Protein AF-R4LSQ3-F1 (afdb_monomer_lite)

Sequence (123 aa):
MQKLAVETLAAIGRMTVAATELEHLLAWIGADRAGGDAAALFAVPGEPLRAARASVDFAPPGHRELMRAYVEASATQLAQAQTALRAMWQENGRRDPTIFDEIAGRLVGCTDRLHELLRSALH

Secondary structure (DSSP, 8-state):
-PPPPHHHHHHHHHHHHHHHHHHHHHHHHHHTTTTT-HHHHHTSTTHHHHHHHHHGGGS-TTTHHHHHHHHHHHHHHHHHHHHHHHHTTSTT----HHHHHHHHHHHHHHHHHHHHHHHHTT-

Radius of gyration: 15.89 Å; chains: 1; bounding box: 39×24×45 Å

pLDDT: mean 92.23, std 8.47, range [54.75, 98.62]

Structure (mmCIF, N/CA/C/O backbone):
data_AF-R4LSQ3-F1
#
_entry.id   AF-R4LSQ3-F1
#
loop_
_atom_site.group_PDB
_atom_site.id
_atom_site.type_symbol
_atom_site.label_atom_id
_atom_site.label_alt_id
_atom_site.label_comp_id
_atom_site.label_asym_id
_atom_site.label_entity_id
_atom_site.label_seq_id
_atom_site.pdbx_PDB_ins_code
_atom_site.Cartn_x
_atom_site.Cartn_y
_atom_site.Cartn_z
_atom_site.occupancy
_atom_site.B_iso_or_equiv
_atom_site.auth_seq_id
_atom_site.auth_comp_id
_atom_site.auth_asym_id
_atom_site.auth_atom_id
_atom_site.pdbx_PDB_model_num
ATOM 1 N N . MET A 1 1 ? -18.852 -8.401 21.176 1.00 54.75 1 MET A N 1
ATOM 2 C CA . MET A 1 1 ? -18.391 -7.576 20.038 1.00 54.75 1 MET A CA 1
ATOM 3 C C . MET A 1 1 ? -18.145 -6.168 20.563 1.00 54.75 1 MET A C 1
ATOM 5 O O . MET A 1 1 ? -19.088 -5.550 21.039 1.00 54.75 1 MET A O 1
ATOM 9 N N . GLN A 1 2 ? -16.892 -5.716 20.615 1.00 67.44 2 GLN A N 1
ATOM 10 C CA . GLN A 1 2 ? -16.537 -4.411 21.188 1.00 67.44 2 GLN A CA 1
ATOM 11 C C . GLN A 1 2 ? -16.774 -3.315 20.138 1.00 67.44 2 GLN A C 1
ATOM 13 O O . GLN A 1 2 ? -16.357 -3.470 18.991 1.00 67.44 2 GLN A O 1
ATOM 18 N N . LYS A 1 3 ? -17.480 -2.238 20.497 1.00 79.81 3 LYS A N 1
ATOM 19 C CA . LYS A 1 3 ? -17.787 -1.138 19.572 1.00 79.81 3 LYS A CA 1
ATOM 20 C C . LYS A 1 3 ? -16.573 -0.213 19.459 1.00 79.81 3 LYS A C 1
ATOM 22 O O . LYS A 1 3 ? -16.085 0.269 20.478 1.00 79.81 3 LYS A O 1
ATOM 27 N N . LEU A 1 4 ? -16.093 0.021 18.238 1.00 84.81 4 LEU A N 1
ATOM 28 C CA . LEU A 1 4 ? -15.035 0.997 17.964 1.00 84.81 4 LEU A CA 1
ATOM 29 C C . LEU A 1 4 ? -15.610 2.419 17.960 1.00 84.81 4 LEU A C 1
ATOM 31 O O . LEU A 1 4 ? -16.772 2.622 17.595 1.00 84.81 4 LEU A O 1
ATOM 35 N N . ALA A 1 5 ? -14.788 3.391 18.355 1.00 91.06 5 ALA A N 1
ATOM 36 C CA 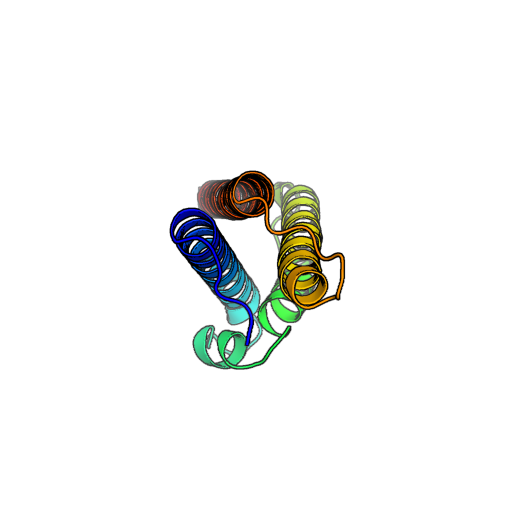. ALA A 1 5 ? -15.104 4.804 18.189 1.00 91.06 5 ALA A CA 1
ATOM 37 C C . ALA A 1 5 ? -15.205 5.150 16.692 1.00 91.06 5 ALA A C 1
ATOM 39 O O . ALA A 1 5 ? -14.545 4.525 15.853 1.00 91.06 5 ALA A O 1
ATOM 40 N N . VAL A 1 6 ? -16.044 6.130 16.353 1.00 94.50 6 VAL A N 1
ATOM 41 C CA . VAL A 1 6 ? -16.290 6.531 14.956 1.00 94.50 6 VAL A CA 1
ATOM 42 C C . VAL A 1 6 ? -15.002 7.045 14.313 1.00 94.50 6 VAL A C 1
ATOM 44 O O . VAL A 1 6 ? -14.707 6.736 13.162 1.00 94.50 6 VAL A O 1
ATOM 47 N N . GLU A 1 7 ? -14.195 7.760 15.085 1.00 95.31 7 GLU A N 1
ATOM 48 C CA . GLU A 1 7 ? -12.911 8.324 14.693 1.00 95.31 7 GLU A CA 1
ATOM 49 C C . GLU A 1 7 ? -11.910 7.218 14.347 1.00 95.31 7 GLU A C 1
ATOM 51 O O . GLU A 1 7 ? -11.258 7.276 13.305 1.00 95.31 7 GLU A O 1
ATOM 56 N N . THR A 1 8 ? -11.844 6.166 15.171 1.00 94.25 8 THR A N 1
ATOM 57 C CA . THR A 1 8 ? -11.005 4.987 14.914 1.00 94.25 8 THR A CA 1
ATOM 58 C C . THR A 1 8 ? -11.433 4.278 13.632 1.00 94.25 8 THR A C 1
ATOM 60 O O . THR A 1 8 ? -10.586 3.929 12.814 1.00 94.25 8 THR A O 1
ATOM 63 N N . LEU A 1 9 ? -12.741 4.093 13.418 1.00 94.69 9 LEU A N 1
ATOM 64 C CA . LEU A 1 9 ? -13.261 3.489 12.186 1.00 94.69 9 LEU A CA 1
ATOM 65 C C . LEU A 1 9 ? -12.907 4.322 10.949 1.00 94.69 9 LEU A C 1
ATOM 67 O O . LEU A 1 9 ? -12.477 3.766 9.940 1.00 94.69 9 LEU A O 1
ATOM 71 N N . ALA A 1 10 ? -13.045 5.646 11.030 1.00 97.38 10 ALA A N 1
ATOM 72 C CA . ALA A 1 10 ? -12.696 6.544 9.936 1.00 97.38 10 ALA A CA 1
ATOM 73 C C . ALA A 1 10 ? -11.191 6.505 9.612 1.00 97.38 10 ALA A C 1
ATOM 75 O O . ALA A 1 10 ? -10.821 6.461 8.438 1.00 97.38 10 ALA A O 1
ATOM 76 N N . ALA A 1 11 ? -10.330 6.473 10.634 1.00 97.50 11 ALA A N 1
ATOM 77 C CA . ALA A 1 11 ? -8.880 6.376 10.464 1.00 97.50 11 ALA A CA 1
ATOM 78 C C . ALA A 1 11 ? -8.460 5.036 9.830 1.00 97.50 11 ALA A C 1
ATOM 80 O O . ALA A 1 11 ? -7.658 5.011 8.897 1.00 97.50 11 ALA A O 1
ATOM 81 N N . ILE A 1 12 ? -9.074 3.922 10.250 1.00 96.62 12 ILE A N 1
ATOM 82 C CA . ILE A 1 12 ? -8.881 2.609 9.610 1.00 96.62 12 ILE A CA 1
ATOM 83 C C . ILE A 1 12 ? -9.314 2.647 8.141 1.00 96.62 12 ILE A C 1
ATOM 85 O O . ILE A 1 12 ? -8.609 2.114 7.283 1.00 96.62 12 ILE A O 1
ATOM 89 N N . GLY A 1 13 ? -10.446 3.290 7.838 1.00 97.81 13 GLY A N 1
ATOM 90 C CA . GLY A 1 13 ? -10.928 3.470 6.468 1.00 97.81 13 GLY A CA 1
ATOM 91 C C . GLY A 1 13 ? -9.909 4.195 5.586 1.00 97.81 13 GLY A C 1
ATOM 92 O O . GLY A 1 13 ? -9.534 3.674 4.538 1.00 97.81 13 GLY A O 1
ATOM 93 N N . ARG A 1 14 ? -9.391 5.343 6.042 1.00 98.38 14 ARG A N 1
ATOM 94 C CA . ARG A 1 14 ? -8.346 6.100 5.327 1.00 98.38 14 ARG A CA 1
ATOM 95 C C . ARG A 1 14 ? -7.076 5.281 5.110 1.00 98.38 14 ARG A C 1
ATOM 97 O O . ARG A 1 14 ? -6.570 5.234 3.994 1.00 98.38 14 ARG A O 1
ATOM 104 N N . MET A 1 15 ? -6.593 4.597 6.148 1.00 98.44 15 MET A N 1
ATOM 105 C CA . MET A 1 15 ? -5.420 3.723 6.045 1.00 98.44 15 MET A CA 1
ATOM 106 C C . MET A 1 15 ? -5.635 2.599 5.024 1.00 98.44 15 MET A C 1
ATOM 108 O O . MET A 1 15 ? -4.734 2.293 4.249 1.00 98.44 15 MET A O 1
ATOM 112 N N . THR A 1 16 ? -6.827 1.998 5.002 1.00 98.00 16 THR A N 1
ATOM 113 C CA . THR A 1 16 ? -7.166 0.909 4.072 1.00 98.00 16 THR A CA 1
ATOM 114 C C . THR A 1 16 ? -7.195 1.398 2.626 1.00 98.00 16 THR A C 1
ATOM 116 O O . THR A 1 16 ? -6.661 0.723 1.748 1.00 98.00 16 THR A O 1
ATOM 119 N N . VAL A 1 17 ? -7.765 2.582 2.376 1.00 98.44 17 VAL A N 1
ATOM 120 C CA . VAL A 1 17 ? -7.751 3.215 1.047 1.00 98.44 17 VAL A CA 1
ATOM 121 C C . VAL A 1 17 ? -6.316 3.505 0.608 1.00 98.44 17 VAL A C 1
ATOM 123 O O . VAL A 1 17 ? -5.919 3.057 -0.461 1.00 98.44 17 VAL A O 1
ATOM 126 N N . ALA A 1 18 ? -5.504 4.137 1.460 1.00 98.62 18 ALA A N 1
ATOM 127 C CA . ALA A 1 18 ? -4.106 4.437 1.140 1.00 98.62 18 ALA A CA 1
ATOM 128 C C . ALA A 1 18 ? -3.269 3.171 0.868 1.00 98.62 18 ALA A C 1
ATOM 130 O O . ALA A 1 18 ? -2.427 3.156 -0.027 1.00 98.62 18 ALA A O 1
ATOM 131 N N . ALA A 1 19 ? -3.501 2.089 1.621 1.00 98.38 19 ALA A N 1
ATOM 132 C CA . ALA A 1 19 ? -2.848 0.803 1.376 1.00 98.38 19 ALA A CA 1
ATOM 133 C C . ALA A 1 19 ? -3.266 0.210 0.024 1.00 98.38 19 ALA A C 1
ATOM 135 O O . ALA A 1 19 ? -2.418 -0.263 -0.725 1.00 98.38 19 ALA A O 1
ATOM 136 N N . THR A 1 20 ? -4.559 0.293 -0.298 1.00 97.88 20 THR A N 1
ATOM 137 C CA . THR A 1 20 ? -5.130 -0.203 -1.556 1.00 97.88 20 THR A CA 1
ATOM 138 C C . THR A 1 20 ? -4.571 0.544 -2.765 1.00 97.88 20 THR A C 1
ATOM 140 O O . THR A 1 20 ? -4.174 -0.082 -3.745 1.00 97.88 20 THR A O 1
ATOM 143 N N . GLU A 1 21 ? -4.498 1.873 -2.696 1.00 98.06 21 GLU A N 1
ATOM 144 C CA . GLU A 1 21 ? -3.907 2.709 -3.747 1.00 98.06 21 GLU A CA 1
ATOM 145 C C . GLU A 1 21 ? -2.434 2.354 -3.979 1.00 98.06 21 GLU A C 1
ATOM 147 O O . GLU A 1 21 ? -2.009 2.175 -5.123 1.00 98.06 21 GLU A O 1
ATOM 152 N N . LEU A 1 22 ? -1.670 2.168 -2.897 1.00 98.44 22 LEU A N 1
ATOM 153 C CA . LEU A 1 22 ? -0.271 1.762 -2.978 1.00 98.44 22 LEU A CA 1
ATOM 154 C C . LEU A 1 22 ? -0.108 0.362 -3.589 1.00 98.44 22 LEU A C 1
ATOM 156 O O . LEU A 1 22 ? 0.733 0.171 -4.467 1.00 98.44 22 LEU A O 1
ATOM 160 N N . GLU A 1 23 ? -0.907 -0.620 -3.164 1.00 98.06 23 GLU A N 1
ATOM 161 C CA . GLU A 1 23 ? -0.898 -1.966 -3.751 1.00 98.06 23 GLU A CA 1
ATOM 162 C C . GLU A 1 23 ? -1.275 -1.938 -5.236 1.00 98.06 23 GLU A C 1
ATOM 164 O O . GLU A 1 23 ? -0.652 -2.633 -6.038 1.00 98.06 23 GLU A O 1
ATOM 169 N N . HIS A 1 24 ? -2.234 -1.101 -5.633 1.00 97.06 24 HIS A N 1
ATOM 170 C CA . HIS A 1 24 ? -2.604 -0.938 -7.035 1.00 97.06 24 HIS A CA 1
ATOM 171 C C . HIS A 1 24 ? -1.458 -0.352 -7.873 1.00 97.06 24 HIS A C 1
ATOM 173 O O . HIS A 1 24 ? -1.170 -0.853 -8.961 1.00 97.06 24 HIS A O 1
ATOM 179 N N . LEU A 1 25 ? -0.749 0.656 -7.359 1.00 97.12 25 LEU A N 1
ATOM 180 C CA . LEU A 1 25 ? 0.428 1.215 -8.028 1.00 97.12 25 LEU A CA 1
ATOM 181 C C . LEU A 1 25 ? 1.557 0.182 -8.167 1.00 97.12 25 LEU A C 1
ATOM 183 O O . LEU A 1 25 ? 2.169 0.068 -9.228 1.00 97.12 25 LEU A O 1
ATOM 187 N N . LEU A 1 26 ? 1.817 -0.613 -7.125 1.00 97.25 26 LEU A N 1
ATOM 188 C CA . LEU A 1 26 ? 2.798 -1.702 -7.188 1.00 97.25 26 LEU A CA 1
ATOM 189 C C . LEU A 1 26 ? 2.412 -2.751 -8.243 1.00 97.25 26 LEU A C 1
ATOM 191 O O . LEU A 1 26 ? 3.281 -3.245 -8.962 1.00 97.25 26 LEU A O 1
ATOM 195 N N . ALA A 1 27 ? 1.119 -3.051 -8.389 1.00 96.88 27 ALA A N 1
ATOM 196 C CA . ALA A 1 27 ? 0.638 -3.957 -9.426 1.00 96.88 27 ALA A CA 1
ATOM 197 C C . ALA A 1 27 ? 0.938 -3.407 -10.826 1.00 96.88 27 ALA A C 1
ATOM 199 O O . ALA A 1 27 ? 1.454 -4.143 -11.661 1.00 96.88 27 ALA A O 1
ATOM 200 N N . TRP A 1 28 ? 0.707 -2.112 -11.061 1.00 95.25 28 TRP A N 1
ATOM 201 C CA . TRP A 1 28 ? 1.069 -1.445 -12.316 1.00 95.25 28 TRP A CA 1
ATOM 202 C C . TRP A 1 28 ? 2.566 -1.496 -12.610 1.00 95.25 28 TRP A C 1
ATOM 204 O O . TRP A 1 28 ? 2.958 -1.840 -13.720 1.00 95.25 28 TRP A O 1
ATOM 214 N N . ILE A 1 29 ? 3.406 -1.238 -11.607 1.00 93.94 29 ILE A N 1
ATOM 215 C CA . ILE A 1 29 ? 4.865 -1.364 -11.736 1.00 93.94 29 ILE A CA 1
ATOM 216 C C . ILE A 1 29 ? 5.268 -2.796 -12.140 1.00 93.94 29 ILE A C 1
ATOM 218 O O . ILE A 1 29 ? 6.215 -3.003 -12.901 1.00 93.94 29 ILE A O 1
ATOM 222 N N . GLY A 1 30 ? 4.566 -3.802 -11.619 1.00 92.44 30 GLY A N 1
ATOM 223 C CA . GLY A 1 30 ? 4.773 -5.212 -11.946 1.00 92.44 30 GLY A CA 1
ATOM 224 C C . GLY A 1 30 ? 4.174 -5.666 -13.285 1.00 92.44 30 GLY A C 1
ATOM 225 O O . GLY A 1 30 ? 4.596 -6.691 -13.826 1.00 92.44 30 GLY A O 1
ATOM 226 N N . ALA A 1 31 ? 3.191 -4.934 -13.817 1.00 90.31 31 ALA A N 1
ATOM 227 C CA . ALA A 1 31 ? 2.303 -5.399 -14.881 1.00 90.31 31 ALA A CA 1
ATOM 228 C C . ALA A 1 31 ? 3.016 -5.623 -16.214 1.00 90.31 31 ALA A C 1
ATOM 230 O O . ALA A 1 31 ? 2.750 -6.629 -16.870 1.00 90.31 31 ALA A O 1
ATOM 231 N N . ASP A 1 32 ? 3.975 -4.769 -16.580 1.00 78.62 32 ASP A N 1
ATOM 232 C CA . ASP A 1 32 ? 4.744 -4.898 -17.829 1.00 78.62 32 ASP A CA 1
ATOM 233 C C . ASP A 1 32 ? 5.402 -6.281 -17.977 1.00 78.62 32 ASP A C 1
ATOM 235 O O . ASP A 1 32 ? 5.596 -6.791 -19.082 1.00 78.62 32 ASP A O 1
ATOM 239 N N . ARG A 1 33 ? 5.711 -6.939 -16.853 1.00 69.25 33 ARG A N 1
ATOM 240 C CA . ARG A 1 33 ? 6.297 -8.285 -16.805 1.00 69.25 33 ARG A CA 1
ATOM 241 C C . ARG A 1 33 ? 5.265 -9.410 -16.722 1.00 69.25 33 ARG A C 1
ATOM 243 O O . ARG A 1 33 ? 5.606 -10.550 -17.028 1.00 69.25 33 ARG A O 1
ATOM 250 N N . ALA A 1 34 ? 4.029 -9.103 -16.342 1.00 64.94 34 ALA A N 1
ATOM 251 C CA . ALA A 1 34 ? 2.917 -10.042 -16.200 1.00 64.94 34 ALA A CA 1
ATOM 252 C C . ALA A 1 34 ? 1.967 -10.031 -17.412 1.00 64.94 34 ALA A C 1
ATOM 254 O O . ALA A 1 34 ? 0.781 -10.317 -17.284 1.00 64.94 34 ALA A O 1
ATOM 255 N N . GLY A 1 35 ? 2.472 -9.672 -18.596 1.00 71.12 35 GLY A N 1
ATOM 256 C CA . GLY A 1 35 ? 1.647 -9.564 -19.802 1.00 71.12 35 GLY A CA 1
ATOM 257 C C . GLY A 1 35 ? 0.763 -8.313 -19.839 1.00 71.12 35 GLY A C 1
ATOM 258 O O . GLY A 1 35 ? -0.193 -8.278 -20.605 1.00 71.12 35 GLY A O 1
ATOM 259 N N . GLY A 1 36 ? 1.079 -7.299 -19.029 1.00 78.75 36 GLY A N 1
ATOM 260 C CA . GLY A 1 36 ? 0.377 -6.016 -18.982 1.00 78.75 36 GLY A CA 1
ATOM 261 C C . GLY A 1 36 ? -0.881 -6.002 -18.112 1.00 78.75 36 GLY A C 1
ATOM 262 O O . GLY A 1 36 ? -1.570 -4.987 -18.077 1.00 78.75 36 GLY A O 1
ATOM 263 N N . ASP A 1 37 ? -1.197 -7.089 -17.401 1.00 89.94 37 ASP A N 1
ATOM 264 C CA . ASP A 1 37 ? -2.424 -7.182 -16.605 1.00 89.94 37 ASP A CA 1
ATOM 265 C C . ASP A 1 37 ? -2.193 -6.820 -15.128 1.00 89.94 37 ASP A C 1
ATOM 267 O O . ASP A 1 37 ? -1.996 -7.673 -14.257 1.00 89.94 37 ASP A O 1
ATOM 271 N N . ALA A 1 38 ? -2.234 -5.518 -14.834 1.00 92.31 38 ALA A N 1
ATOM 272 C CA . ALA A 1 38 ? -2.152 -5.008 -13.466 1.00 92.31 38 ALA A CA 1
ATOM 273 C C . ALA A 1 38 ? -3.329 -5.476 -12.589 1.00 92.31 38 ALA A C 1
ATOM 275 O O . ALA A 1 38 ? -3.170 -5.642 -11.379 1.00 92.31 38 ALA A O 1
ATOM 276 N N . ALA A 1 39 ? -4.509 -5.703 -13.174 1.00 93.12 39 ALA A N 1
ATOM 277 C CA . ALA A 1 39 ? -5.696 -6.107 -12.426 1.00 93.12 39 ALA A CA 1
ATOM 278 C C . ALA A 1 39 ? -5.571 -7.551 -11.924 1.00 93.12 39 ALA A C 1
ATOM 280 O O . ALA A 1 39 ? -5.889 -7.823 -10.764 1.00 93.12 39 ALA A O 1
ATOM 281 N N . ALA A 1 40 ? -5.046 -8.457 -12.755 1.00 93.75 40 ALA A N 1
ATOM 282 C CA . ALA A 1 40 ? -4.763 -9.832 -12.353 1.00 93.75 40 ALA A CA 1
ATOM 283 C C . ALA A 1 40 ? -3.740 -9.902 -11.211 1.00 93.75 40 ALA A C 1
ATOM 285 O O . ALA A 1 40 ? -3.931 -10.674 -10.272 1.00 93.75 40 ALA A O 1
ATOM 286 N N . LEU A 1 41 ? -2.691 -9.071 -11.252 1.00 94.19 41 LEU A N 1
ATOM 287 C CA . LEU A 1 41 ? -1.727 -8.973 -10.152 1.00 94.19 41 LEU A CA 1
ATOM 288 C C . LEU A 1 41 ? -2.384 -8.430 -8.878 1.00 94.19 41 LEU A C 1
ATOM 290 O O . LEU A 1 41 ? -2.212 -9.001 -7.806 1.00 94.19 41 LEU A O 1
ATOM 294 N N . PHE A 1 42 ? -3.164 -7.352 -8.990 1.00 95.38 42 PHE A N 1
ATOM 295 C CA . PHE A 1 42 ? -3.844 -6.726 -7.854 1.00 95.38 42 PHE A CA 1
ATOM 296 C C . PHE A 1 42 ? -4.847 -7.657 -7.156 1.00 95.38 42 PHE A C 1
ATOM 298 O O . PHE A 1 42 ? -5.010 -7.593 -5.940 1.00 95.38 42 PHE A O 1
ATOM 305 N N . ALA A 1 43 ? -5.486 -8.562 -7.900 1.00 94.56 43 ALA A N 1
ATOM 306 C CA . ALA A 1 43 ? -6.442 -9.519 -7.349 1.00 94.56 43 ALA A CA 1
ATOM 307 C C . ALA A 1 43 ? -5.807 -10.594 -6.443 1.00 94.56 43 ALA A C 1
ATOM 309 O O . ALA A 1 43 ? -6.529 -11.265 -5.700 1.00 94.56 43 ALA A O 1
ATOM 310 N N . VAL A 1 44 ? -4.483 -10.783 -6.492 1.00 95.44 44 VAL A N 1
ATOM 311 C CA . VAL A 1 44 ? -3.784 -11.820 -5.724 1.00 95.44 44 VAL A CA 1
ATOM 312 C C . VAL A 1 44 ? -3.050 -11.189 -4.532 1.00 95.44 44 VAL A C 1
ATOM 314 O O . VAL A 1 44 ? -2.146 -10.375 -4.720 1.00 95.44 44 VAL A O 1
ATOM 317 N N . PRO A 1 45 ? -3.367 -11.571 -3.281 1.00 92.81 45 PRO A N 1
ATOM 318 C CA . PRO A 1 45 ? -2.703 -11.009 -2.107 1.00 92.81 45 PRO A CA 1
ATOM 319 C C . PRO A 1 45 ? -1.173 -11.142 -2.154 1.00 92.81 45 PRO A C 1
ATOM 321 O O . PRO A 1 45 ? -0.639 -12.235 -2.334 1.00 92.81 45 PRO A O 1
ATOM 324 N N . GLY A 1 46 ? -0.462 -10.028 -1.956 1.00 93.56 46 GLY A N 1
ATOM 325 C CA . GLY A 1 46 ? 1.008 -9.968 -1.937 1.00 93.56 46 GLY A CA 1
ATOM 326 C C . GLY A 1 46 ? 1.689 -10.016 -3.311 1.00 93.56 46 GLY A C 1
ATOM 327 O O . GLY A 1 46 ? 2.881 -9.710 -3.414 1.00 93.56 46 GLY A O 1
ATOM 328 N N . GLU A 1 47 ? 0.947 -10.336 -4.368 1.00 95.94 47 GLU A N 1
ATOM 329 C CA . GLU A 1 47 ? 1.454 -10.399 -5.736 1.00 95.94 47 GLU A CA 1
ATOM 330 C C . GLU A 1 47 ? 1.894 -9.034 -6.291 1.00 95.94 47 GLU A C 1
ATOM 332 O O . GLU A 1 47 ? 2.978 -8.985 -6.878 1.00 95.94 47 GLU A O 1
ATOM 337 N N . PRO A 1 48 ? 1.187 -7.909 -6.043 1.00 96.81 48 PRO A N 1
ATOM 338 C CA . PRO A 1 48 ? 1.628 -6.592 -6.504 1.00 96.81 48 PRO A CA 1
ATOM 339 C C . PRO A 1 48 ? 3.045 -6.245 -6.058 1.00 96.81 48 PRO A C 1
ATOM 341 O O . PRO A 1 48 ? 3.883 -5.833 -6.855 1.00 96.81 48 PRO A O 1
ATOM 344 N N . LEU A 1 49 ? 3.346 -6.479 -4.780 1.00 96.62 49 LEU A N 1
ATOM 345 C CA . LEU A 1 49 ? 4.660 -6.199 -4.217 1.00 96.62 49 LEU A CA 1
ATOM 346 C C . LEU A 1 49 ? 5.732 -7.139 -4.782 1.00 96.62 49 LEU A C 1
ATOM 348 O O . LEU A 1 49 ? 6.852 -6.708 -5.062 1.00 96.62 49 LEU A O 1
ATOM 352 N N . ARG A 1 50 ? 5.408 -8.427 -4.952 1.00 96.00 50 ARG A N 1
ATOM 353 C CA . ARG A 1 50 ? 6.324 -9.406 -5.550 1.00 96.00 50 ARG A CA 1
ATOM 354 C C . ARG A 1 50 ? 6.674 -9.023 -6.988 1.00 96.00 50 ARG A C 1
ATOM 356 O O . ARG A 1 50 ? 7.851 -9.046 -7.349 1.00 96.00 50 ARG A O 1
ATOM 363 N N . ALA A 1 51 ? 5.672 -8.659 -7.782 1.00 95.62 51 ALA A N 1
ATOM 364 C CA . ALA A 1 51 ? 5.849 -8.240 -9.163 1.00 95.62 51 ALA A CA 1
ATOM 365 C C . ALA A 1 51 ? 6.638 -6.923 -9.247 1.00 95.62 51 ALA A C 1
ATOM 367 O O . ALA A 1 51 ? 7.618 -6.853 -9.986 1.00 95.62 51 ALA A O 1
ATOM 368 N N . ALA A 1 52 ? 6.312 -5.929 -8.414 1.00 95.88 52 ALA A N 1
ATOM 369 C CA . ALA A 1 52 ? 7.043 -4.664 -8.361 1.00 95.88 52 ALA A CA 1
ATOM 370 C C . ALA A 1 52 ? 8.535 -4.850 -8.041 1.00 95.88 52 ALA A C 1
ATOM 372 O O . ALA A 1 52 ? 9.386 -4.244 -8.689 1.00 95.88 52 ALA A O 1
ATOM 373 N N . ARG A 1 53 ? 8.870 -5.728 -7.084 1.00 96.38 53 ARG A N 1
ATOM 374 C CA . ARG A 1 53 ? 10.264 -6.083 -6.760 1.00 96.38 53 ARG A CA 1
ATOM 375 C C . ARG A 1 53 ? 11.006 -6.668 -7.956 1.00 96.38 53 ARG A C 1
ATOM 377 O O . ARG A 1 53 ? 12.153 -6.303 -8.189 1.00 96.38 53 ARG A O 1
ATOM 384 N N . ALA A 1 54 ? 10.356 -7.550 -8.713 1.00 94.12 54 ALA A N 1
ATOM 385 C CA . ALA A 1 54 ? 10.947 -8.144 -9.908 1.00 94.12 54 ALA A CA 1
ATOM 386 C C . ALA A 1 54 ? 11.171 -7.109 -11.027 1.00 94.12 54 ALA A C 1
ATOM 388 O O . ALA A 1 54 ? 12.117 -7.245 -11.799 1.00 94.12 54 ALA A O 1
ATOM 389 N N . SER A 1 55 ? 10.344 -6.062 -11.099 1.00 92.44 55 SER A N 1
ATOM 390 C CA . SER A 1 55 ? 10.495 -4.978 -12.079 1.00 92.44 55 SER A CA 1
ATOM 391 C C . SER A 1 55 ? 11.682 -4.048 -11.802 1.00 92.44 55 SER A C 1
ATOM 393 O O . SER A 1 55 ? 12.188 -3.429 -12.736 1.00 92.44 55 SER A O 1
ATOM 395 N N . VAL A 1 56 ? 12.171 -3.963 -10.557 1.00 93.12 56 VAL A N 1
ATOM 396 C CA . VAL A 1 56 ? 13.270 -3.054 -10.168 1.00 93.12 56 VAL A CA 1
ATOM 397 C C . VAL A 1 56 ? 14.515 -3.250 -11.034 1.00 93.12 56 VAL A C 1
ATOM 399 O O . VAL A 1 56 ? 15.118 -2.274 -11.475 1.00 93.12 56 VAL A O 1
ATOM 402 N N . ASP A 1 57 ? 14.905 -4.493 -11.317 1.00 90.00 57 ASP A N 1
ATOM 403 C CA . ASP A 1 57 ? 16.146 -4.775 -12.052 1.00 90.00 57 ASP A CA 1
ATOM 404 C C . ASP A 1 57 ? 16.106 -4.273 -13.508 1.00 90.00 57 ASP A C 1
ATOM 406 O O . ASP A 1 57 ? 17.152 -4.023 -14.113 1.00 90.00 57 ASP A O 1
ATOM 410 N N . PHE A 1 58 ? 14.904 -4.029 -14.036 1.00 88.44 58 PHE A N 1
ATOM 411 C CA . PHE A 1 58 ? 14.662 -3.506 -15.380 1.00 88.44 58 PHE A CA 1
ATOM 412 C C . PHE A 1 58 ? 14.532 -1.983 -15.431 1.00 88.44 58 PHE A C 1
ATOM 414 O O . PHE A 1 58 ? 14.494 -1.410 -16.519 1.00 88.44 58 PHE A O 1
ATOM 421 N N . ALA A 1 59 ? 14.503 -1.314 -14.278 1.00 88.56 59 ALA A N 1
ATOM 422 C CA . ALA A 1 59 ? 14.502 0.137 -14.228 1.00 88.56 59 ALA A CA 1
ATOM 423 C C . ALA A 1 59 ? 15.782 0.718 -14.869 1.00 88.56 59 ALA A C 1
ATOM 425 O O . ALA A 1 59 ? 16.859 0.102 -14.772 1.00 88.56 59 ALA A O 1
ATOM 426 N N . PRO A 1 60 ? 15.709 1.922 -15.477 1.00 88.75 60 PRO A N 1
ATOM 427 C CA . PRO A 1 60 ? 16.886 2.633 -15.962 1.00 88.75 60 PRO A CA 1
ATOM 428 C C . PRO A 1 60 ? 17.965 2.733 -14.868 1.00 88.75 60 PRO A C 1
ATOM 430 O O . PRO A 1 60 ? 17.620 2.981 -13.707 1.00 88.75 60 PRO A 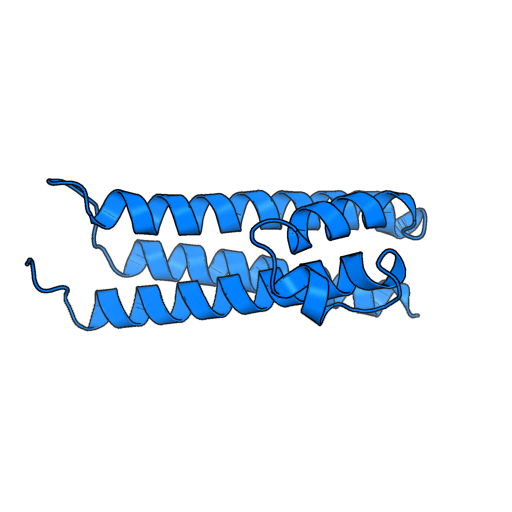O 1
ATOM 433 N N . PRO A 1 61 ? 19.267 2.596 -15.194 1.00 88.31 61 PRO A N 1
ATOM 434 C CA . PRO A 1 61 ? 20.332 2.549 -14.188 1.00 88.31 61 PRO A CA 1
ATOM 435 C C . PRO A 1 61 ? 20.324 3.717 -13.190 1.00 88.31 61 PRO A C 1
ATOM 437 O O . PRO A 1 61 ? 20.588 3.502 -12.013 1.00 88.31 61 PRO A O 1
ATOM 440 N N . GLY A 1 62 ? 19.961 4.928 -13.633 1.00 89.50 62 GLY A N 1
ATOM 441 C CA . GLY A 1 62 ? 19.870 6.114 -12.770 1.00 89.50 62 GLY A CA 1
ATOM 442 C C . GLY A 1 62 ? 18.710 6.102 -11.765 1.00 89.50 62 GLY A C 1
ATOM 443 O O . GLY A 1 62 ? 18.760 6.827 -10.778 1.00 89.50 62 GLY A O 1
ATOM 444 N N . HIS A 1 63 ? 17.692 5.264 -11.977 1.00 90.06 63 HIS A N 1
ATOM 445 C CA . HIS A 1 63 ? 16.483 5.204 -11.149 1.00 90.06 63 HIS A CA 1
ATOM 446 C C . HIS A 1 63 ? 16.368 3.903 -10.342 1.00 90.06 63 HIS A C 1
ATOM 448 O O . HIS A 1 63 ? 15.577 3.835 -9.403 1.00 90.06 63 HIS A O 1
ATOM 454 N N . ARG A 1 64 ? 17.162 2.874 -10.670 1.00 93.69 64 ARG A N 1
ATOM 455 C CA . ARG A 1 64 ? 17.056 1.525 -10.091 1.00 93.69 64 ARG A CA 1
A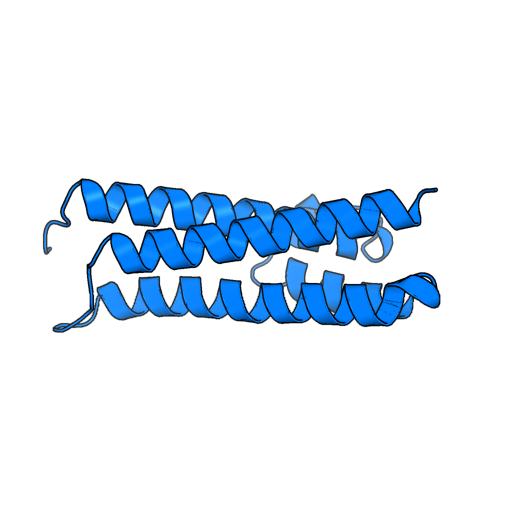TOM 456 C C . ARG A 1 64 ? 17.126 1.497 -8.565 1.00 93.69 64 ARG A C 1
ATOM 458 O O . ARG A 1 64 ? 16.262 0.898 -7.932 1.00 93.69 64 ARG A O 1
ATOM 465 N N . GLU A 1 65 ? 18.126 2.142 -7.971 1.00 95.56 65 GLU A N 1
ATOM 466 C CA . GLU A 1 65 ? 18.305 2.120 -6.512 1.00 95.56 65 GLU A CA 1
ATOM 467 C C . GLU A 1 65 ? 17.195 2.881 -5.780 1.00 95.56 65 GLU A C 1
ATOM 469 O O . GLU A 1 65 ? 16.690 2.416 -4.760 1.00 95.56 65 GLU A O 1
ATOM 474 N N . LEU A 1 66 ? 16.747 4.011 -6.337 1.00 95.06 66 LEU A N 1
ATOM 475 C CA . LEU A 1 66 ? 15.610 4.757 -5.792 1.00 95.06 66 LEU A CA 1
ATOM 476 C C . LEU A 1 66 ? 14.315 3.946 -5.887 1.00 95.06 66 LEU A C 1
ATOM 478 O O . LEU A 1 66 ? 13.561 3.875 -4.918 1.00 95.06 66 LEU A O 1
ATOM 482 N N . MET A 1 67 ? 14.090 3.272 -7.017 1.00 95.06 67 MET A N 1
ATOM 483 C CA . MET A 1 67 ? 12.938 2.395 -7.204 1.00 95.06 67 MET A CA 1
ATOM 484 C C . MET A 1 67 ? 12.951 1.246 -6.198 1.00 95.06 67 MET A C 1
ATOM 486 O O . MET A 1 67 ? 11.942 0.998 -5.540 1.00 95.06 67 MET A O 1
ATOM 490 N N . ARG A 1 68 ? 14.108 0.597 -6.015 1.00 96.94 68 ARG A N 1
ATOM 491 C CA . ARG A 1 68 ? 14.302 -0.447 -5.001 1.00 96.94 68 ARG A CA 1
ATOM 492 C C . ARG A 1 68 ? 13.941 0.068 -3.612 1.00 96.94 68 ARG A C 1
ATOM 494 O O . ARG A 1 68 ? 13.147 -0.556 -2.913 1.00 96.94 68 ARG A O 1
ATOM 501 N N . ALA A 1 69 ? 14.489 1.220 -3.230 1.00 97.50 69 ALA A N 1
ATOM 502 C CA . ALA A 1 69 ? 14.262 1.812 -1.920 1.00 97.50 69 ALA A CA 1
ATOM 503 C C . ALA A 1 69 ? 12.777 2.118 -1.671 1.00 97.50 69 ALA A C 1
ATOM 505 O O . ALA A 1 69 ? 12.262 1.810 -0.596 1.00 97.50 69 ALA A O 1
ATOM 506 N N . TYR A 1 70 ? 12.066 2.680 -2.651 1.00 97.62 70 TYR A N 1
ATOM 507 C CA . TYR A 1 70 ? 10.645 2.997 -2.497 1.00 97.62 70 TYR A CA 1
ATOM 508 C C . TYR A 1 70 ? 9.743 1.759 -2.506 1.00 97.62 70 TYR A C 1
ATOM 510 O O . TYR A 1 70 ? 8.793 1.710 -1.722 1.00 97.62 70 TYR A O 1
ATOM 518 N N . VAL A 1 71 ? 10.053 0.731 -3.301 1.00 97.75 71 VAL A N 1
ATOM 519 C CA . VAL A 1 71 ? 9.328 -0.552 -3.260 1.00 97.75 71 VAL A CA 1
ATOM 520 C C . VAL A 1 71 ? 9.492 -1.229 -1.892 1.00 97.75 71 VAL A C 1
ATOM 522 O O . VAL A 1 71 ? 8.507 -1.673 -1.301 1.00 97.75 71 VAL A O 1
ATOM 525 N N . GLU A 1 72 ? 10.698 -1.245 -1.321 1.00 98.25 72 GLU A N 1
ATOM 526 C CA . GLU A 1 72 ? 10.924 -1.829 0.011 1.00 98.25 72 GLU A CA 1
ATOM 527 C C . GLU A 1 72 ? 10.341 -0.981 1.155 1.00 98.25 72 GLU A C 1
ATOM 529 O O . GLU A 1 72 ? 9.819 -1.516 2.141 1.00 98.25 72 GLU A O 1
ATOM 534 N N . ALA A 1 73 ? 10.352 0.349 1.024 1.00 97.94 73 ALA A N 1
ATOM 535 C CA . ALA A 1 73 ? 9.651 1.225 1.960 1.00 97.94 73 ALA A CA 1
ATOM 536 C C . ALA A 1 73 ? 8.141 0.940 1.948 1.00 97.94 73 ALA A C 1
ATOM 538 O O . ALA A 1 73 ? 7.532 0.814 3.012 1.00 97.94 73 ALA A O 1
ATOM 539 N N . SER A 1 74 ? 7.564 0.745 0.759 1.00 98.19 74 SER A N 1
ATOM 540 C CA . SER A 1 74 ? 6.154 0.386 0.573 1.00 98.19 74 SER A CA 1
ATOM 541 C C . SER A 1 74 ? 5.822 -0.947 1.243 1.00 98.19 74 SER A C 1
ATOM 543 O O . SER A 1 74 ? 4.864 -1.023 2.012 1.00 98.19 74 SER A O 1
ATOM 545 N N . ALA A 1 75 ? 6.663 -1.971 1.051 1.00 98.06 75 ALA A N 1
ATOM 546 C CA . ALA A 1 75 ? 6.535 -3.258 1.739 1.00 98.06 75 ALA A CA 1
ATOM 547 C C . ALA A 1 75 ? 6.466 -3.097 3.263 1.00 98.06 75 ALA A C 1
ATOM 549 O O . ALA A 1 75 ? 5.616 -3.689 3.930 1.00 98.06 75 ALA A O 1
ATOM 550 N N . THR A 1 76 ? 7.352 -2.261 3.808 1.00 98.19 76 THR A N 1
ATOM 551 C CA . THR A 1 76 ? 7.417 -1.986 5.244 1.00 98.19 76 THR A CA 1
ATOM 552 C C . THR A 1 76 ? 6.128 -1.335 5.744 1.00 98.19 76 THR A C 1
ATOM 554 O O . THR A 1 76 ? 5.583 -1.768 6.760 1.00 98.19 76 THR A O 1
ATOM 557 N N . GLN A 1 77 ? 5.607 -0.327 5.038 1.00 98.06 77 GLN A N 1
ATOM 558 C CA . GLN A 1 77 ? 4.386 0.366 5.464 1.00 98.06 77 GLN A CA 1
ATOM 559 C C . GLN A 1 77 ? 3.137 -0.515 5.333 1.00 98.06 77 GLN A C 1
ATOM 561 O O . GLN A 1 77 ? 2.304 -0.521 6.239 1.00 98.06 77 GLN A O 1
ATOM 566 N N . LEU A 1 78 ? 3.030 -1.325 4.274 1.00 98.19 78 LEU A N 1
ATOM 567 C CA . LEU A 1 78 ? 1.937 -2.293 4.117 1.00 98.19 78 LEU A CA 1
ATOM 568 C C . LEU A 1 78 ? 1.935 -3.326 5.254 1.00 98.19 78 LEU A C 1
ATOM 570 O O . LEU A 1 78 ? 0.893 -3.603 5.852 1.00 98.19 78 LEU A O 1
ATOM 574 N N . ALA A 1 79 ? 3.110 -3.844 5.625 1.00 97.81 79 ALA A N 1
ATOM 575 C CA . ALA A 1 79 ? 3.243 -4.755 6.760 1.00 97.81 79 ALA A CA 1
ATOM 576 C C . ALA A 1 79 ? 2.867 -4.085 8.095 1.00 97.81 79 ALA A C 1
ATOM 578 O O . ALA A 1 79 ? 2.211 -4.711 8.936 1.00 97.81 79 ALA A O 1
ATOM 579 N N . GLN A 1 80 ? 3.234 -2.812 8.293 1.00 97.19 80 GLN A N 1
ATOM 580 C CA . GLN A 1 80 ? 2.829 -2.036 9.472 1.00 97.19 80 GLN A CA 1
ATOM 581 C C . GLN A 1 80 ? 1.309 -1.851 9.535 1.00 97.19 80 GLN A C 1
ATOM 583 O O . GLN A 1 80 ? 0.723 -2.099 10.589 1.00 97.19 80 GLN A O 1
ATOM 588 N N . ALA A 1 81 ? 0.662 -1.510 8.418 1.00 96.69 81 ALA A N 1
ATOM 589 C CA . ALA A 1 81 ? -0.791 -1.370 8.336 1.00 96.69 81 ALA A CA 1
ATOM 590 C C . ALA A 1 81 ? -1.518 -2.675 8.699 1.00 96.69 81 ALA A C 1
ATOM 592 O O . ALA A 1 81 ? -2.406 -2.684 9.557 1.00 96.69 81 ALA A O 1
ATOM 593 N N . GLN A 1 82 ? -1.091 -3.804 8.122 1.00 95.56 82 GLN A N 1
ATOM 594 C CA . GLN A 1 82 ? -1.650 -5.121 8.444 1.00 95.56 82 GLN A CA 1
ATOM 595 C C . GLN A 1 82 ? -1.436 -5.492 9.916 1.00 95.56 82 GLN A C 1
ATOM 597 O O . GLN A 1 82 ? -2.335 -6.029 10.566 1.00 95.56 82 GLN A O 1
ATOM 602 N N . THR A 1 83 ? -0.251 -5.201 10.456 1.00 95.31 83 THR A N 1
ATOM 603 C CA . THR A 1 83 ? 0.085 -5.481 11.857 1.00 95.31 83 THR A CA 1
ATOM 604 C C . THR A 1 83 ? -0.780 -4.659 12.807 1.00 95.31 83 THR A C 1
ATOM 606 O O . THR A 1 83 ? -1.341 -5.221 13.746 1.00 95.31 83 THR A O 1
ATOM 609 N N . ALA A 1 84 ? -0.951 -3.361 12.542 1.00 94.00 84 ALA A N 1
ATOM 610 C CA . ALA A 1 84 ? -1.803 -2.483 13.337 1.00 94.00 84 ALA A CA 1
ATOM 611 C C . ALA A 1 84 ? -3.263 -2.962 13.333 1.00 94.00 84 ALA A C 1
ATOM 613 O O . ALA A 1 84 ? -3.885 -3.070 14.392 1.00 94.00 84 ALA A O 1
ATOM 614 N N . LEU A 1 85 ? -3.784 -3.344 12.160 1.00 93.19 85 LEU A N 1
ATOM 615 C CA . LEU A 1 85 ? -5.147 -3.855 12.031 1.00 93.19 85 LEU A CA 1
ATOM 616 C C . LEU A 1 85 ? -5.347 -5.173 12.795 1.00 93.19 85 LEU A C 1
ATOM 618 O O . LEU A 1 85 ? -6.358 -5.340 13.474 1.00 93.19 85 LEU A O 1
ATOM 622 N N . ARG A 1 86 ? -4.384 -6.103 12.733 1.00 92.38 86 ARG A N 1
ATOM 623 C CA . ARG A 1 86 ? -4.439 -7.368 13.493 1.00 92.38 86 ARG A CA 1
ATOM 624 C C . ARG A 1 86 ? -4.327 -7.142 15.001 1.00 92.38 86 ARG A C 1
ATOM 626 O O . ARG A 1 86 ? -5.046 -7.784 15.765 1.00 92.38 86 ARG A O 1
ATOM 633 N N . ALA A 1 87 ? -3.449 -6.238 15.431 1.00 91.31 87 ALA A N 1
ATOM 634 C CA . ALA A 1 87 ? -3.220 -5.940 16.842 1.00 91.31 87 ALA A CA 1
ATOM 635 C C . ALA A 1 87 ? -4.459 -5.344 17.528 1.00 91.31 87 ALA A C 1
ATOM 637 O O . ALA A 1 87 ? -4.680 -5.600 18.709 1.00 91.31 87 ALA A O 1
ATOM 638 N N . MET A 1 88 ? -5.299 -4.609 16.793 1.00 89.69 88 MET A N 1
ATOM 639 C CA . MET A 1 88 ? -6.539 -4.010 17.301 1.00 89.69 88 MET A CA 1
ATOM 640 C C . MET A 1 88 ? -7.503 -5.029 17.941 1.00 89.69 88 MET A C 1
ATOM 642 O O . MET A 1 88 ? -8.227 -4.703 18.890 1.00 89.69 88 MET A O 1
ATOM 646 N N . TRP A 1 89 ? -7.506 -6.260 17.422 1.00 86.56 89 TRP A N 1
ATOM 647 C CA . TRP A 1 89 ? -8.389 -7.344 17.858 1.00 86.56 89 TRP A CA 1
ATOM 648 C C . TRP A 1 89 ? -7.890 -8.087 19.099 1.00 86.56 89 TRP A C 1
ATOM 650 O O . TRP A 1 89 ? -8.610 -8.926 19.633 1.00 86.56 89 TRP A O 1
ATOM 660 N N . GLN A 1 90 ? -6.681 -7.782 19.571 1.00 87.81 90 GLN A N 1
ATOM 661 C CA . GLN A 1 90 ? -6.146 -8.348 20.806 1.00 87.81 90 GLN A CA 1
ATOM 662 C C . GLN A 1 90 ? -6.782 -7.677 22.030 1.00 87.81 90 GLN A C 1
ATOM 664 O O . GLN A 1 90 ? -7.221 -6.524 21.968 1.00 87.81 90 GLN A O 1
ATOM 669 N N . GLU A 1 91 ? -6.808 -8.386 23.160 1.00 76.50 91 GLU A N 1
ATOM 670 C CA . GLU A 1 91 ? -7.487 -7.960 24.397 1.00 76.50 91 GLU A CA 1
ATOM 671 C C . GLU A 1 91 ? -7.018 -6.571 24.881 1.00 76.50 91 GLU A C 1
ATOM 673 O O . GLU A 1 91 ? -7.839 -5.735 25.257 1.00 76.50 91 GLU A O 1
ATOM 678 N N . ASN A 1 92 ? -5.727 -6.265 24.696 1.00 78.94 92 ASN A N 1
ATOM 679 C CA . ASN A 1 92 ? -5.097 -4.969 24.992 1.00 78.94 92 ASN A CA 1
ATOM 680 C C . ASN A 1 92 ? -4.618 -4.221 23.731 1.00 78.94 92 ASN A C 1
ATOM 682 O O . ASN A 1 92 ? -3.656 -3.451 23.772 1.00 78.94 92 ASN A O 1
ATOM 686 N N . GLY A 1 93 ? -5.254 -4.476 22.587 1.00 79.50 93 GLY A N 1
ATOM 687 C CA . GLY A 1 93 ? -4.912 -3.848 21.315 1.00 79.50 93 GLY A CA 1
ATOM 688 C C . GLY A 1 93 ? -5.055 -2.325 21.352 1.00 79.50 93 GLY A C 1
ATOM 689 O O . GLY A 1 93 ? -6.075 -1.798 21.803 1.00 79.50 93 GLY A O 1
ATOM 690 N N . ARG A 1 94 ? -4.052 -1.602 20.835 1.00 78.50 94 ARG A N 1
ATOM 691 C CA . ARG A 1 94 ? -4.144 -0.146 20.640 1.00 78.50 94 ARG A CA 1
ATOM 692 C C . ARG A 1 94 ? -5.220 0.164 19.592 1.00 78.50 94 ARG A C 1
ATOM 694 O O . ARG A 1 94 ? -5.224 -0.421 18.515 1.00 78.50 94 ARG A O 1
ATOM 701 N N . ARG A 1 95 ? -6.128 1.087 19.926 1.00 86.50 95 ARG A N 1
ATOM 702 C CA . ARG A 1 95 ? -7.279 1.522 19.100 1.00 86.50 95 ARG A CA 1
ATOM 703 C C . ARG A 1 95 ? -7.276 3.034 18.845 1.00 86.50 95 ARG A C 1
ATOM 705 O O . ARG A 1 95 ? -8.305 3.615 18.508 1.00 86.50 95 ARG A O 1
ATOM 712 N N . ASP A 1 96 ? -6.123 3.661 19.054 1.00 90.19 96 ASP A N 1
ATOM 713 C CA . ASP A 1 96 ? -5.929 5.096 18.883 1.00 90.19 96 ASP A CA 1
ATOM 714 C C . ASP A 1 96 ? -6.010 5.461 17.387 1.00 90.19 96 ASP A C 1
ATOM 716 O O . ASP A 1 96 ? -5.210 4.929 16.608 1.00 90.19 96 ASP A O 1
ATOM 720 N N . PRO A 1 97 ? -6.953 6.330 16.968 1.00 93.38 97 PRO A N 1
ATOM 721 C CA . PRO A 1 97 ? -7.066 6.774 15.578 1.00 93.38 97 PRO A CA 1
ATOM 722 C C . PRO A 1 97 ? -5.761 7.373 15.032 1.00 93.38 97 PRO A C 1
ATOM 724 O O . PRO A 1 97 ? -5.448 7.161 13.862 1.00 93.38 97 PRO A O 1
ATOM 727 N N . THR A 1 98 ? -4.964 8.028 15.882 1.00 96.06 98 THR A N 1
ATOM 728 C CA . THR A 1 98 ? -3.699 8.683 15.511 1.00 96.06 98 THR A CA 1
ATOM 729 C C . THR A 1 98 ? -2.729 7.704 14.856 1.00 96.06 98 THR A C 1
ATOM 731 O O . THR A 1 98 ? -2.113 8.020 13.846 1.00 96.06 98 THR A O 1
ATOM 734 N N . ILE A 1 99 ? -2.642 6.476 15.377 1.00 95.19 99 ILE A N 1
ATOM 735 C CA . ILE A 1 99 ? -1.733 5.453 14.844 1.00 95.19 99 ILE A CA 1
ATOM 736 C C . ILE A 1 99 ? -2.132 5.068 13.416 1.00 95.19 99 ILE A C 1
ATOM 738 O O . ILE A 1 99 ? -1.271 4.914 12.551 1.00 95.19 99 ILE A O 1
ATOM 742 N N . PHE A 1 100 ? -3.431 4.907 13.156 1.00 96.75 100 PHE A N 1
ATOM 743 C CA . PHE A 1 100 ? -3.914 4.541 11.825 1.00 96.75 100 PHE A CA 1
ATOM 744 C C . PHE A 1 100 ? -3.728 5.690 10.829 1.00 96.75 100 PHE A C 1
ATOM 746 O O . PHE A 1 100 ? -3.312 5.443 9.699 1.00 96.75 100 PHE A O 1
ATOM 753 N N . ASP A 1 101 ? -3.958 6.935 11.253 1.00 97.88 101 ASP A N 1
ATOM 754 C CA . ASP A 1 101 ? -3.728 8.118 10.419 1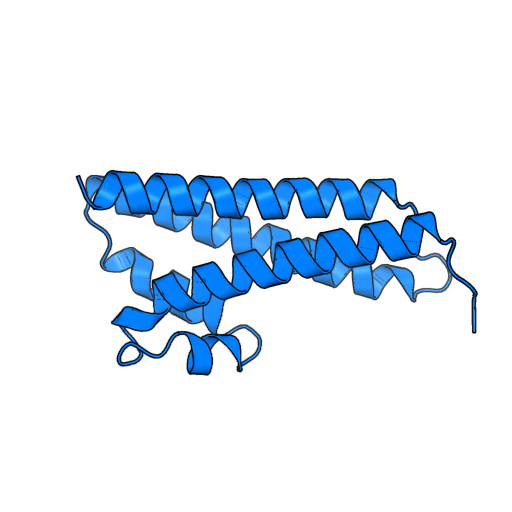.00 97.88 101 ASP A CA 1
ATOM 755 C C . ASP A 1 101 ? -2.239 8.343 10.114 1.00 97.88 101 ASP A C 1
ATOM 757 O O . ASP A 1 101 ? -1.882 8.666 8.981 1.00 97.88 101 ASP A O 1
ATOM 761 N N . GLU A 1 102 ? -1.344 8.106 11.076 1.00 98.00 102 GLU A N 1
ATOM 762 C CA . GLU A 1 102 ? 0.104 8.155 10.845 1.00 98.00 102 GLU A CA 1
ATOM 763 C C . GLU A 1 102 ? 0.550 7.121 9.806 1.00 98.00 102 GLU A C 1
ATOM 765 O O . GLU A 1 102 ? 1.338 7.435 8.909 1.00 98.00 102 GLU A O 1
ATOM 770 N N . ILE A 1 103 ? 0.045 5.888 9.904 1.00 97.94 103 ILE A N 1
ATOM 771 C CA . ILE A 1 103 ? 0.337 4.840 8.920 1.00 97.94 103 ILE A CA 1
ATOM 772 C C . ILE A 1 103 ? -0.240 5.226 7.553 1.00 97.94 103 ILE A C 1
ATOM 774 O O . ILE A 1 103 ? 0.464 5.103 6.550 1.00 97.94 103 ILE A O 1
ATOM 778 N N . ALA A 1 104 ? -1.471 5.749 7.502 1.00 98.38 104 ALA A N 1
ATOM 779 C CA . ALA A 1 104 ? -2.082 6.241 6.268 1.00 98.38 104 ALA A CA 1
ATOM 780 C C . ALA A 1 104 ? -1.205 7.308 5.592 1.00 98.38 104 ALA A C 1
ATOM 782 O O . ALA A 1 104 ? -0.906 7.194 4.405 1.00 98.38 104 ALA A O 1
ATOM 783 N N . GLY A 1 105 ? -0.705 8.289 6.350 1.00 98.50 105 GLY A N 1
ATOM 784 C CA . GLY A 1 105 ? 0.196 9.319 5.828 1.00 98.50 105 GLY A CA 1
ATOM 785 C C . GLY A 1 105 ? 1.503 8.753 5.261 1.00 98.50 105 GLY A C 1
ATOM 786 O O . GLY A 1 105 ? 1.980 9.209 4.221 1.00 98.50 105 GLY A O 1
ATOM 787 N N . ARG A 1 106 ? 2.073 7.716 5.889 1.00 98.50 106 ARG A N 1
ATOM 788 C CA . ARG A 1 10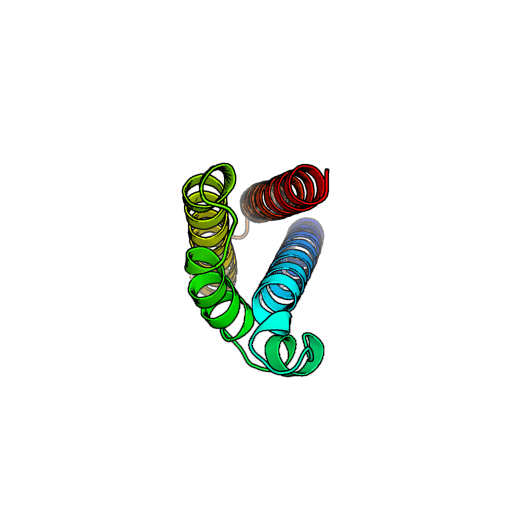6 ? 3.279 7.041 5.372 1.00 98.50 106 ARG A CA 1
ATOM 789 C C . ARG A 1 106 ? 3.008 6.254 4.091 1.00 98.50 106 ARG A C 1
ATOM 791 O O . ARG A 1 106 ? 3.865 6.248 3.209 1.00 98.50 106 ARG A O 1
ATOM 798 N N . LEU A 1 107 ? 1.847 5.607 3.983 1.00 98.62 107 LEU A N 1
ATOM 799 C CA . LEU A 1 107 ? 1.416 4.898 2.773 1.00 98.62 107 LEU A CA 1
ATOM 800 C C . LEU A 1 107 ? 1.234 5.871 1.599 1.00 98.62 107 LEU A C 1
ATOM 802 O O . LEU A 1 107 ? 1.791 5.639 0.527 1.00 98.62 107 LEU A O 1
ATOM 806 N N . VAL A 1 108 ? 0.546 6.996 1.825 1.00 98.56 108 VAL A N 1
ATOM 807 C CA . VAL A 1 108 ? 0.399 8.074 0.829 1.00 98.56 108 VAL A CA 1
ATOM 808 C C . VAL A 1 108 ? 1.770 8.599 0.404 1.00 98.56 108 VAL A C 1
ATOM 810 O O . VAL A 1 108 ? 2.075 8.636 -0.783 1.00 98.56 108 VAL A O 1
ATOM 813 N N . GLY A 1 109 ? 2.661 8.876 1.360 1.00 98.31 109 GLY A N 1
ATOM 814 C CA . GLY A 1 109 ? 4.016 9.329 1.048 1.00 98.31 109 GLY A CA 1
ATOM 815 C C . GLY A 1 109 ? 4.844 8.327 0.227 1.00 98.31 109 GLY A C 1
ATOM 816 O O . GLY A 1 109 ? 5.712 8.743 -0.540 1.00 98.31 109 GLY A O 1
ATOM 817 N N . CYS A 1 110 ? 4.598 7.018 0.354 1.00 98.19 110 CYS A N 1
ATOM 818 C CA . CYS A 1 110 ? 5.216 6.014 -0.521 1.00 98.19 110 CYS A CA 1
ATOM 819 C C . CYS A 1 110 ? 4.639 6.081 -1.940 1.00 98.19 110 CYS A C 1
ATOM 821 O O . CYS A 1 110 ? 5.404 6.069 -2.905 1.00 98.19 110 CYS A O 1
ATOM 823 N N . THR A 1 111 ? 3.316 6.205 -2.054 1.00 97.94 111 THR A N 1
ATOM 824 C CA . THR A 1 111 ? 2.602 6.348 -3.332 1.00 97.94 111 THR A CA 1
ATOM 825 C C . THR A 1 111 ? 3.096 7.568 -4.106 1.00 97.94 111 THR A C 1
ATOM 827 O O . THR A 1 111 ? 3.492 7.442 -5.264 1.00 97.94 111 THR A O 1
ATOM 830 N N . ASP A 1 112 ? 3.176 8.728 -3.452 1.00 98.06 112 ASP A N 1
ATOM 831 C CA . ASP A 1 112 ? 3.618 9.979 -4.075 1.00 98.06 112 ASP A CA 1
ATOM 832 C C . ASP A 1 112 ? 5.053 9.884 -4.602 1.00 98.06 112 ASP A C 1
ATOM 834 O O . ASP A 1 112 ? 5.338 10.286 -5.729 1.00 98.06 112 ASP A O 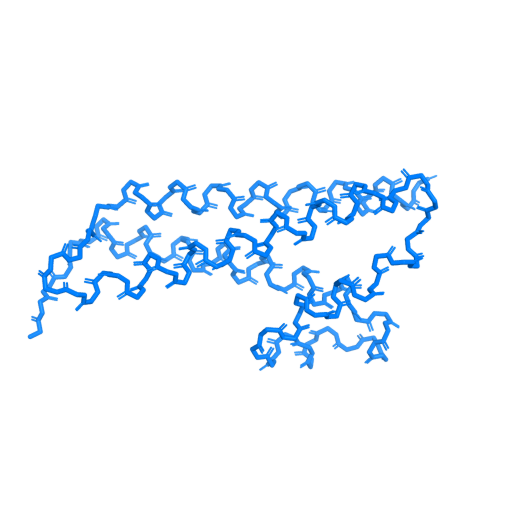1
ATOM 838 N N . ARG A 1 113 ? 5.964 9.298 -3.816 1.00 97.31 113 ARG A N 1
ATOM 839 C CA . ARG A 1 113 ? 7.369 9.116 -4.215 1.00 97.31 113 ARG A CA 1
ATOM 840 C C . ARG A 1 113 ? 7.524 8.161 -5.393 1.00 97.31 113 ARG A C 1
ATOM 842 O O . ARG A 1 113 ? 8.356 8.408 -6.262 1.00 97.31 113 ARG A O 1
ATOM 849 N N . LEU A 1 114 ? 6.737 7.086 -5.430 1.00 95.81 114 LEU A N 1
ATOM 850 C CA . LEU A 1 114 ? 6.726 6.163 -6.563 1.00 95.81 114 LEU A CA 1
ATOM 851 C C . LEU A 1 114 ? 6.171 6.840 -7.819 1.00 95.81 114 LEU A C 1
ATOM 853 O O . LEU A 1 114 ? 6.790 6.734 -8.874 1.00 95.81 114 LEU A O 1
ATOM 857 N N . HIS A 1 115 ? 5.067 7.583 -7.719 1.00 95.56 115 HIS A N 1
ATOM 858 C CA . HIS A 1 115 ? 4.542 8.355 -8.847 1.00 95.56 115 HIS A CA 1
ATOM 859 C C . HIS A 1 115 ? 5.540 9.394 -9.367 1.00 95.56 115 HIS A C 1
ATOM 861 O O . HIS A 1 115 ? 5.700 9.524 -10.579 1.00 95.56 115 HIS A O 1
ATOM 867 N N . GLU A 1 116 ? 6.216 10.119 -8.474 1.00 95.19 116 GLU A N 1
ATOM 868 C CA . GLU A 1 116 ? 7.242 11.094 -8.854 1.00 95.19 116 GLU A CA 1
ATOM 869 C C . GLU A 1 116 ? 8.382 10.426 -9.625 1.00 95.19 116 GLU A C 1
ATOM 871 O O . GLU A 1 116 ? 8.750 10.880 -10.708 1.00 95.19 116 GLU A O 1
ATOM 876 N N . LEU A 1 117 ? 8.884 9.302 -9.106 1.00 93.38 117 LEU A N 1
ATOM 877 C CA . LEU A 1 117 ? 9.954 8.536 -9.735 1.00 93.38 117 LEU A CA 1
ATOM 878 C C . LEU A 1 117 ? 9.551 8.001 -11.118 1.00 93.38 117 LEU A C 1
ATOM 880 O O . LEU A 1 117 ? 10.339 8.041 -12.060 1.00 93.38 117 LEU A O 1
ATOM 884 N N . LEU A 1 118 ? 8.325 7.495 -11.253 1.00 90.94 118 LEU A N 1
ATOM 885 C CA . LEU A 1 118 ? 7.816 7.003 -12.533 1.00 90.94 118 LEU A CA 1
ATOM 886 C C . LEU A 1 118 ? 7.659 8.142 -13.546 1.00 90.94 118 LEU A C 1
ATOM 888 O O . LEU A 1 118 ? 7.964 7.958 -14.720 1.00 90.94 118 LEU A O 1
ATOM 892 N N . ARG A 1 119 ? 7.243 9.333 -13.100 1.00 90.50 119 ARG A N 1
ATOM 893 C CA . ARG A 1 119 ? 7.146 10.515 -13.965 1.00 90.50 119 ARG A CA 1
ATOM 894 C C . ARG A 1 119 ? 8.521 10.995 -14.423 1.00 90.50 119 ARG A C 1
ATOM 896 O O . ARG A 1 119 ? 8.674 11.332 -15.592 1.00 90.50 119 ARG A O 1
ATOM 903 N N . SER A 1 120 ? 9.518 10.997 -13.537 1.00 87.88 120 SER A N 1
ATOM 904 C CA . SER A 1 120 ? 10.884 11.402 -13.889 1.00 87.88 120 SER A CA 1
ATOM 905 C C . SER A 1 120 ? 11.570 10.421 -14.839 1.00 87.88 120 SER A C 1
ATOM 907 O O . SER A 1 120 ? 12.433 10.830 -15.602 1.00 87.88 120 SER A O 1
ATOM 909 N N . ALA A 1 121 ? 11.192 9.140 -14.817 1.00 81.25 121 ALA A N 1
ATOM 910 C CA . ALA A 1 121 ? 11.754 8.120 -15.700 1.00 81.25 121 ALA A CA 1
ATOM 911 C C . ALA A 1 121 ? 11.214 8.167 -17.147 1.00 81.25 121 ALA A C 1
ATOM 913 O O . ALA A 1 121 ? 11.784 7.511 -18.017 1.00 81.25 121 ALA A O 1
ATOM 914 N N . LEU A 1 122 ? 10.126 8.907 -17.403 1.00 71.38 122 LEU A N 1
ATOM 915 C CA . LEU A 1 122 ? 9.503 9.067 -18.728 1.00 71.38 122 LEU A CA 1
ATOM 916 C C . LEU A 1 122 ? 9.989 10.312 -19.499 1.00 71.38 122 LEU A C 1
ATOM 918 O O . LEU A 1 122 ? 9.581 10.503 -20.647 1.00 71.38 122 LEU A O 1
ATOM 922 N N . HIS A 1 123 ? 10.823 11.152 -18.880 1.00 57.38 123 HIS A N 1
ATOM 923 C CA . HIS A 1 123 ? 11.411 12.365 -19.461 1.00 57.38 123 HIS A CA 1
ATOM 924 C C . HIS A 1 123 ? 12.908 12.186 -19.724 1.00 57.38 123 HIS A C 1
ATOM 926 O O . HIS A 1 123 ? 13.377 12.758 -20.734 1.00 57.38 123 HIS A O 1
#

Foldseek 3Di:
DDDADPLLVVLLVLLVVLLLLLLLVLLQLLQVVVVNDSPVQSVDPPSSLVSNCVSLVVADPVLSVVSNVLSVLSVVLNVLSVVLVVQCPDPPRDSDSVSSNVSSVSSNVSSVSSVVSVVVSVD